Protein AF-A0A438D9M6-F1 (afdb_monomer_lite)

Secondary structure (DSSP, 8-state):
-PPP-----------SSPEEEEEETTEEEEEETTEEEEEE--SSSS---EEEE-SSHHHHHHHHHHHHHHHTT-TTS--HHHHHHHH--

Sequence (89 aa):
MWGTPTHSLPISIQHLTPTVNSYNKTEVRASGFGGWFLLRLSLHDPVLPLNIEAPSHDDAVKLGLAVLAVVKEFPALDSSALDKFVQSS

Structure (mmCIF, N/CA/C/O backbone):
data_AF-A0A438D9M6-F1
#
_entry.id   AF-A0A438D9M6-F1
#
loop_
_atom_site.group_PDB
_atom_site.id
_atom_site.type_symbol
_atom_site.label_atom_id
_atom_site.label_alt_id
_atom_site.label_comp_id
_atom_site.label_asym_id
_atom_site.label_entity_id
_atom_site.label_seq_id
_atom_site.pdbx_PDB_ins_code
_atom_site.Cartn_x
_atom_site.Cartn_y
_atom_site.Cartn_z
_atom_site.occupancy
_atom_site.B_iso_or_equiv
_atom_site.auth_seq_id
_atom_site.auth_comp_id
_atom_site.auth_asym_id
_atom_site.auth_atom_id
_atom_site.pdbx_PDB_model_num
ATOM 1 N N . MET A 1 1 ? -33.842 42.612 17.831 1.00 43.41 1 MET A N 1
ATOM 2 C CA . MET A 1 1 ? -33.957 41.321 17.124 1.00 43.41 1 MET A CA 1
ATOM 3 C C . MET A 1 1 ? -32.550 40.954 16.674 1.00 43.41 1 MET A C 1
ATOM 5 O O . MET A 1 1 ? -31.994 41.661 15.847 1.00 43.41 1 MET A O 1
ATOM 9 N N . TRP A 1 2 ? -31.915 39.996 17.351 1.00 39.84 2 TRP A N 1
ATOM 10 C CA . TRP A 1 2 ? -30.529 39.588 17.094 1.00 39.84 2 TRP A CA 1
ATOM 11 C C . TRP A 1 2 ? -30.492 38.700 15.845 1.00 39.84 2 TRP A C 1
ATOM 13 O O . TRP A 1 2 ? -31.168 37.677 15.813 1.00 39.84 2 TRP A O 1
ATOM 23 N N . GLY A 1 3 ? -29.743 39.099 14.818 1.00 45.88 3 GLY A N 1
ATOM 24 C CA . GLY A 1 3 ? -29.463 38.256 13.657 1.00 45.88 3 GLY A CA 1
ATOM 25 C C . GLY A 1 3 ? -28.176 37.476 13.898 1.00 45.88 3 GLY A C 1
ATOM 26 O O . GLY A 1 3 ? -27.128 38.076 14.118 1.00 45.88 3 GLY A O 1
ATOM 27 N N . THR A 1 4 ? -28.240 36.148 13.889 1.00 49.53 4 THR A N 1
ATOM 28 C CA . THR A 1 4 ? -27.039 35.306 13.903 1.00 49.53 4 THR A CA 1
ATOM 29 C C . THR A 1 4 ? -26.347 35.397 12.542 1.00 49.53 4 THR A C 1
ATOM 31 O O . THR A 1 4 ? -27.014 35.164 11.531 1.00 49.53 4 THR A O 1
ATOM 34 N N . PRO A 1 5 ? -25.038 35.684 12.459 1.00 49.72 5 PRO A N 1
ATOM 35 C CA . PRO A 1 5 ? -24.325 35.567 11.199 1.00 49.72 5 PRO A CA 1
ATOM 36 C C . PRO A 1 5 ? -24.092 34.084 10.899 1.00 49.72 5 PRO A C 1
ATOM 38 O O . PRO A 1 5 ? -23.213 33.446 11.480 1.00 49.72 5 PRO A O 1
ATOM 41 N N . THR A 1 6 ? -24.884 33.521 9.989 1.00 56.50 6 THR A N 1
ATOM 42 C CA . THR A 1 6 ? -24.633 32.200 9.412 1.00 56.50 6 THR A CA 1
ATOM 43 C C . THR A 1 6 ? -23.331 32.266 8.612 1.00 56.50 6 THR A C 1
ATOM 45 O O . THR A 1 6 ? -23.298 32.781 7.497 1.00 56.50 6 THR A O 1
ATOM 48 N N . HIS A 1 7 ? -22.236 31.765 9.183 1.00 46.72 7 HIS A N 1
ATOM 49 C CA . HIS A 1 7 ? -21.002 31.534 8.437 1.00 46.72 7 HIS A CA 1
ATOM 50 C C . HIS A 1 7 ? -21.161 30.242 7.637 1.00 46.72 7 HIS A C 1
ATOM 52 O O . HIS A 1 7 ? -20.976 29.146 8.159 1.00 46.72 7 HIS A O 1
ATOM 58 N N . SER A 1 8 ? -21.521 30.375 6.362 1.00 51.97 8 SER A N 1
ATOM 59 C CA . SER A 1 8 ? -21.376 29.278 5.407 1.00 51.97 8 SER A CA 1
ATOM 60 C C . SER A 1 8 ? -19.912 29.231 4.995 1.00 51.97 8 SER A C 1
ATOM 62 O O . SER A 1 8 ? -19.477 29.997 4.137 1.00 51.97 8 SER A O 1
ATOM 64 N N . LEU A 1 9 ? -19.130 28.374 5.650 1.00 47.88 9 LEU A N 1
ATOM 65 C CA . LEU A 1 9 ? -17.810 28.029 5.141 1.00 47.88 9 LEU A CA 1
ATOM 66 C C . LEU A 1 9 ? -18.024 27.308 3.804 1.00 47.88 9 LEU A C 1
ATOM 68 O O . LEU A 1 9 ? -18.790 26.340 3.774 1.00 47.88 9 LEU A O 1
ATOM 72 N N . PRO A 1 10 ? -17.393 27.738 2.698 1.00 47.28 10 PRO A N 1
ATOM 73 C CA . PRO A 1 10 ? -17.365 26.919 1.505 1.00 47.28 10 PRO A CA 1
ATOM 74 C C . PRO A 1 10 ? -16.569 25.665 1.864 1.00 47.28 10 PRO A C 1
ATOM 76 O O . PRO A 1 10 ? -15.339 25.687 1.901 1.00 47.28 10 PRO A O 1
ATOM 79 N N . ILE A 1 11 ? -17.269 24.569 2.166 1.00 46.16 11 ILE A N 1
ATOM 80 C CA . ILE A 1 11 ? -16.666 23.241 2.163 1.00 46.16 11 ILE A CA 1
ATOM 81 C C . ILE A 1 11 ? -16.343 22.976 0.697 1.00 46.16 11 ILE A C 1
ATOM 83 O O . ILE A 1 11 ? -17.153 22.466 -0.072 1.00 46.16 11 ILE A O 1
ATOM 87 N N . SER A 1 12 ? -15.172 23.442 0.276 1.00 48.06 12 SER A N 1
ATOM 88 C CA . SER A 1 12 ? -14.580 23.027 -0.977 1.00 48.06 12 SER A CA 1
ATOM 89 C C . SER A 1 12 ? -14.438 21.513 -0.867 1.00 48.06 12 SER A C 1
ATOM 91 O O . SER A 1 12 ? -13.821 21.029 0.084 1.00 48.06 12 SER A O 1
ATOM 93 N N . ILE A 1 13 ? -15.054 20.770 -1.789 1.00 50.12 13 ILE A N 1
ATOM 94 C CA . ILE A 1 13 ? -14.797 19.340 -1.982 1.00 50.12 13 ILE A CA 1
ATOM 95 C C . ILE A 1 13 ? -13.344 19.227 -2.458 1.00 50.12 13 ILE A C 1
ATOM 97 O O . ILE A 1 13 ? -13.053 19.060 -3.638 1.00 50.12 13 ILE A O 1
ATOM 101 N N . GLN A 1 14 ? -12.401 19.440 -1.548 1.00 42.00 14 GLN A N 1
ATOM 102 C CA . GLN A 1 14 ? -10.990 19.255 -1.805 1.00 42.00 14 GLN A CA 1
ATOM 103 C C . GLN A 1 14 ? -10.765 17.751 -1.717 1.00 42.00 14 GLN A C 1
ATOM 105 O O . GLN A 1 14 ? -10.649 17.186 -0.635 1.00 42.00 14 GLN A O 1
ATOM 110 N N . HIS A 1 15 ? -10.736 17.144 -2.904 1.00 52.41 15 HIS A N 1
ATOM 111 C CA . HIS A 1 15 ? -10.155 15.840 -3.201 1.00 52.41 15 HIS A CA 1
ATOM 112 C C . HIS A 1 15 ? -10.906 14.612 -2.648 1.00 52.41 15 HIS A C 1
ATOM 114 O O . HIS A 1 15 ? -10.623 14.087 -1.576 1.00 52.41 15 HIS A O 1
ATOM 120 N N . LEU A 1 16 ? -11.793 14.056 -3.484 1.00 56.38 16 LEU A N 1
ATOM 121 C CA . LEU A 1 16 ? -12.251 12.656 -3.394 1.00 56.38 16 LEU A CA 1
ATOM 122 C C . LEU A 1 16 ? -11.162 11.653 -3.832 1.00 56.38 16 LEU A C 1
ATOM 124 O O . LEU A 1 16 ? -11.444 10.482 -4.063 1.00 56.38 16 LEU A O 1
ATOM 128 N N . THR A 1 17 ? -9.926 12.116 -3.990 1.00 64.19 17 THR A N 1
ATOM 129 C CA . THR A 1 17 ? -8.766 11.351 -4.441 1.00 64.19 17 THR A CA 1
ATOM 130 C C . THR A 1 17 ? -7.581 11.665 -3.528 1.00 64.19 17 THR A C 1
ATOM 132 O O . THR A 1 17 ? -7.534 12.746 -2.949 1.00 64.19 17 THR A O 1
ATOM 135 N N . PRO A 1 18 ? -6.616 10.758 -3.340 1.00 80.75 18 PRO A N 1
ATOM 136 C CA . PRO A 1 18 ? -5.392 11.090 -2.618 1.00 80.75 18 PRO A CA 1
ATOM 137 C C . PRO A 1 18 ? -4.562 12.135 -3.377 1.00 80.75 18 PRO A C 1
ATOM 139 O O . PRO A 1 18 ? -4.459 12.082 -4.601 1.00 80.75 18 PRO A O 1
ATOM 142 N N . THR A 1 19 ? -3.927 13.045 -2.646 1.00 86.25 19 THR A N 1
ATOM 143 C CA . THR A 1 19 ? -2.992 14.052 -3.162 1.00 86.25 19 THR A CA 1
ATOM 144 C C . THR A 1 19 ? -1.561 13.615 -2.882 1.00 86.25 19 THR A C 1
ATOM 146 O O . THR A 1 19 ? -1.222 13.312 -1.737 1.00 86.25 19 THR A O 1
ATOM 149 N N . VAL A 1 20 ? -0.700 13.596 -3.903 1.00 82.62 20 VAL A N 1
ATOM 150 C CA . VAL A 1 20 ? 0.731 13.296 -3.730 1.00 82.62 20 VAL A CA 1
ATOM 151 C C . VAL A 1 20 ? 1.391 14.415 -2.927 1.00 82.62 20 VAL A C 1
ATOM 153 O O . VAL A 1 20 ? 1.389 15.569 -3.347 1.00 82.62 20 VAL A O 1
ATOM 156 N N . ASN A 1 21 ? 1.975 14.065 -1.782 1.00 80.94 21 ASN A N 1
ATOM 157 C CA . ASN A 1 21 ? 2.669 15.017 -0.912 1.00 80.94 21 ASN A CA 1
ATOM 158 C C . ASN A 1 21 ? 4.168 15.065 -1.208 1.00 80.94 21 ASN A C 1
ATOM 160 O O . ASN A 1 21 ? 4.797 16.112 -1.080 1.00 80.94 21 ASN A O 1
ATOM 164 N N . SER A 1 22 ? 4.754 13.920 -1.564 1.00 80.94 22 SER A N 1
ATOM 165 C CA . SER A 1 22 ? 6.176 13.811 -1.873 1.00 80.94 22 SER A CA 1
ATOM 166 C C . SER A 1 22 ? 6.447 12.691 -2.870 1.00 80.94 22 SER A C 1
ATOM 168 O O . SER A 1 22 ? 5.858 11.610 -2.809 1.00 80.94 22 SER A O 1
ATOM 170 N N . TYR A 1 23 ? 7.387 12.970 -3.768 1.00 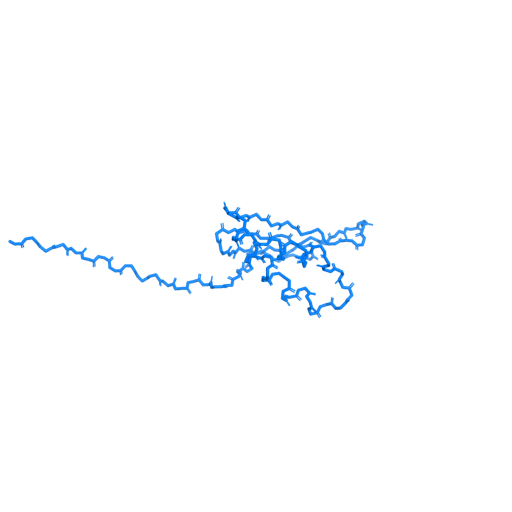75.25 23 TYR A N 1
ATOM 171 C CA . TYR A 1 23 ? 7.927 12.034 -4.742 1.00 75.25 23 TYR A CA 1
ATOM 172 C C . TYR A 1 23 ? 9.449 12.114 -4.682 1.00 75.25 23 TYR A C 1
ATOM 174 O O . TYR A 1 23 ? 10.032 13.186 -4.855 1.00 75.25 23 TYR A O 1
ATOM 182 N N . ASN A 1 24 ? 10.096 10.982 -4.436 1.00 77.38 24 ASN A N 1
ATOM 183 C CA . ASN A 1 24 ? 11.525 10.826 -4.650 1.00 77.38 24 ASN A CA 1
ATOM 184 C C . ASN A 1 24 ? 11.778 9.532 -5.441 1.00 77.38 24 ASN A C 1
ATOM 186 O O . ASN A 1 24 ? 10.864 8.752 -5.695 1.00 77.38 24 ASN A O 1
ATOM 190 N N . LYS A 1 25 ? 13.027 9.293 -5.849 1.00 74.75 25 LYS A N 1
ATOM 191 C CA . LYS A 1 25 ? 13.384 8.139 -6.694 1.00 74.75 25 LYS A CA 1
ATOM 192 C C . LYS A 1 25 ? 13.042 6.774 -6.065 1.00 74.75 25 LYS A C 1
ATOM 194 O O . LYS A 1 25 ? 12.971 5.782 -6.782 1.00 74.75 25 LYS A O 1
ATOM 199 N N . THR A 1 26 ? 12.864 6.714 -4.751 1.00 81.75 26 THR A N 1
ATOM 200 C CA . THR A 1 26 ? 12.685 5.483 -3.974 1.00 81.75 26 THR A CA 1
ATOM 201 C C . THR A 1 26 ? 11.361 5.421 -3.215 1.00 81.75 26 THR A C 1
ATOM 203 O O . THR A 1 26 ? 11.069 4.396 -2.612 1.00 81.75 26 THR A O 1
ATOM 206 N N . GLU A 1 27 ? 10.569 6.490 -3.190 1.00 89.00 27 GLU A N 1
ATOM 207 C CA . GLU A 1 27 ? 9.384 6.590 -2.344 1.00 89.00 27 GLU A CA 1
ATOM 208 C C . GLU A 1 27 ? 8.330 7.529 -2.935 1.00 89.00 27 GLU A C 1
ATOM 210 O O . GLU A 1 27 ? 8.633 8.630 -3.409 1.00 89.00 27 GLU A O 1
ATOM 215 N N . VAL A 1 28 ? 7.073 7.100 -2.830 1.00 91.94 28 VAL A N 1
ATOM 216 C CA . VAL A 1 28 ? 5.889 7.896 -3.155 1.00 91.94 28 VAL A CA 1
ATOM 217 C C . VAL A 1 28 ? 4.978 7.956 -1.936 1.00 91.94 28 VAL A C 1
ATOM 219 O O . VAL A 1 28 ? 4.589 6.916 -1.400 1.00 91.94 28 VAL A O 1
ATOM 222 N N . ARG A 1 29 ? 4.607 9.172 -1.520 1.00 93.75 29 ARG A N 1
ATOM 223 C CA . ARG A 1 29 ? 3.654 9.416 -0.429 1.00 93.75 29 ARG A CA 1
ATOM 224 C C . ARG A 1 29 ? 2.488 10.258 -0.916 1.00 93.75 29 ARG A C 1
ATOM 226 O O . ARG A 1 29 ? 2.694 11.309 -1.525 1.00 93.75 29 ARG A O 1
ATOM 233 N N . ALA A 1 30 ? 1.279 9.866 -0.544 1.00 92.75 30 ALA A N 1
ATOM 234 C CA . ALA A 1 30 ? 0.085 10.673 -0.758 1.00 92.75 30 ALA A CA 1
ATOM 235 C C . ALA A 1 30 ? -0.830 10.659 0.471 1.00 92.75 30 ALA A C 1
ATOM 237 O O . ALA A 1 30 ? -0.803 9.717 1.265 1.00 92.75 30 ALA A O 1
ATOM 238 N N . SER A 1 31 ? -1.635 11.709 0.615 1.00 93.62 31 SER A N 1
ATOM 239 C CA . SER A 1 31 ? -2.623 11.871 1.684 1.00 93.62 31 SER A CA 1
ATOM 240 C C . SER A 1 31 ? -4.011 12.079 1.106 1.00 93.62 31 SER A C 1
ATOM 242 O O . SER A 1 31 ? -4.180 12.770 0.109 1.00 93.62 31 SER A O 1
ATOM 244 N N . GLY A 1 32 ? -5.013 11.495 1.746 1.00 92.25 32 GLY A N 1
ATOM 245 C CA . GLY A 1 32 ? -6.407 11.561 1.320 1.00 92.25 32 GLY A CA 1
ATOM 246 C C . GLY A 1 32 ? -7.292 10.817 2.308 1.00 92.25 32 GLY A C 1
ATOM 247 O O . GLY A 1 32 ? -6.791 10.029 3.105 1.00 92.25 32 GLY A O 1
ATOM 248 N N . PHE A 1 33 ? -8.598 11.083 2.289 1.00 91.50 33 PHE A N 1
ATOM 249 C CA . PHE A 1 33 ? -9.570 10.408 3.166 1.00 91.50 33 PHE A CA 1
ATOM 250 C C . PHE A 1 33 ? -9.203 10.441 4.667 1.00 91.50 33 PHE A C 1
ATOM 252 O O . PHE A 1 33 ? -9.512 9.519 5.410 1.00 91.50 33 PHE A O 1
ATOM 259 N N . GLY A 1 34 ? -8.499 11.485 5.121 1.00 88.19 34 GLY A N 1
ATOM 260 C CA . GLY A 1 34 ? -8.037 11.606 6.511 1.00 88.19 34 GLY A CA 1
ATOM 261 C C . GLY A 1 34 ? -6.824 10.740 6.881 1.00 88.19 34 GLY A C 1
ATOM 262 O O . GLY A 1 34 ? -6.400 10.778 8.032 1.00 88.19 34 GLY A O 1
ATOM 263 N N . GLY A 1 35 ? -6.248 9.998 5.931 1.00 94.44 35 GLY A N 1
ATOM 264 C CA . GLY A 1 35 ? -5.072 9.152 6.122 1.00 94.44 35 GLY A CA 1
ATOM 265 C C . GLY A 1 35 ? -3.966 9.400 5.093 1.00 94.44 35 GLY A C 1
ATOM 266 O O . GLY A 1 35 ? -3.924 10.422 4.397 1.00 94.44 35 GLY A O 1
ATOM 267 N N . TRP A 1 36 ? -3.037 8.453 5.006 1.00 96.06 36 TRP A N 1
ATOM 268 C CA . TRP A 1 36 ? -1.918 8.486 4.072 1.00 96.06 36 TRP A CA 1
ATOM 269 C C . TRP A 1 36 ? -1.499 7.083 3.632 1.00 96.06 36 TRP A C 1
ATOM 271 O O . TRP A 1 36 ? -1.734 6.094 4.327 1.00 96.06 36 TRP A O 1
ATOM 281 N N . PHE A 1 37 ? -0.831 7.010 2.480 1.00 95.50 37 PHE A N 1
ATOM 282 C CA . PHE A 1 37 ? -0.087 5.821 2.078 1.00 95.50 37 PHE A CA 1
ATOM 283 C C . PHE A 1 37 ? 1.358 6.157 1.713 1.00 95.50 37 PHE A C 1
ATOM 285 O O . PHE A 1 37 ? 1.685 7.297 1.368 1.00 95.50 37 PHE A O 1
ATOM 292 N N . LEU A 1 38 ? 2.212 5.139 1.787 1.00 95.38 38 LEU A N 1
ATOM 293 C CA . LEU A 1 38 ? 3.623 5.193 1.433 1.00 95.38 38 LEU A CA 1
ATOM 294 C C . LEU A 1 38 ? 4.009 3.944 0.644 1.00 95.38 38 LEU A C 1
ATOM 296 O O . LEU A 1 38 ? 3.939 2.842 1.187 1.00 95.38 38 LEU A O 1
ATOM 300 N N . LEU A 1 39 ? 4.434 4.118 -0.606 1.00 92.94 39 LEU A N 1
ATOM 301 C CA . LEU A 1 39 ? 4.990 3.045 -1.429 1.00 92.94 39 LEU A CA 1
ATOM 302 C C . LEU A 1 39 ? 6.502 3.225 -1.533 1.00 92.94 39 LEU A C 1
ATOM 304 O O . LEU A 1 39 ? 6.971 4.294 -1.928 1.00 92.94 39 LEU A O 1
ATOM 308 N N . ARG A 1 40 ? 7.256 2.184 -1.178 1.00 92.75 40 ARG A N 1
ATOM 309 C CA . ARG A 1 40 ? 8.722 2.220 -1.126 1.00 92.75 40 ARG A CA 1
ATOM 310 C C . ARG A 1 40 ? 9.334 1.259 -2.133 1.00 92.75 40 ARG A C 1
ATOM 312 O O . ARG A 1 40 ? 8.899 0.118 -2.257 1.00 92.75 40 ARG A O 1
ATOM 319 N N . LEU A 1 41 ? 10.384 1.709 -2.807 1.00 85.50 41 LEU A N 1
ATOM 320 C CA . LEU A 1 41 ? 11.288 0.852 -3.556 1.00 85.50 41 LEU A CA 1
ATOM 321 C C . LEU A 1 41 ? 12.161 0.093 -2.552 1.00 85.50 41 LEU A C 1
ATOM 323 O O . LEU A 1 41 ? 12.937 0.710 -1.820 1.00 85.50 41 LEU A O 1
ATOM 327 N N . SER A 1 42 ? 12.041 -1.232 -2.500 1.00 78.44 42 SER A N 1
ATOM 328 C CA . SER A 1 42 ? 13.020 -2.039 -1.772 1.00 78.44 42 SER A CA 1
ATOM 329 C C . SER A 1 42 ? 14.303 -2.153 -2.597 1.00 78.44 42 SER A C 1
ATOM 331 O O . SER A 1 42 ? 14.263 -2.311 -3.816 1.00 78.44 42 SER A O 1
ATOM 333 N N . LEU A 1 43 ? 15.452 -2.036 -1.930 1.00 77.31 43 LEU A N 1
ATOM 334 C CA . LEU A 1 43 ? 16.770 -2.142 -2.563 1.00 77.31 43 LEU A CA 1
ATOM 335 C C . LEU A 1 43 ? 17.267 -3.594 -2.640 1.00 77.31 43 LEU A C 1
ATOM 337 O O . LEU A 1 43 ? 18.067 -3.924 -3.511 1.00 77.31 43 LEU A O 1
ATOM 341 N N . HIS A 1 44 ? 16.824 -4.440 -1.709 1.00 81.12 44 HIS A N 1
ATOM 342 C CA . HIS A 1 44 ? 17.371 -5.783 -1.503 1.00 81.12 44 HIS A CA 1
ATOM 343 C C . HIS A 1 44 ? 16.407 -6.887 -1.925 1.00 81.12 44 HIS A C 1
ATOM 345 O O . HIS A 1 44 ? 16.838 -7.896 -2.476 1.00 81.12 44 HIS A O 1
ATOM 351 N N . ASP A 1 45 ? 15.112 -6.667 -1.716 1.00 81.44 45 ASP A N 1
ATOM 352 C CA . ASP A 1 45 ? 14.070 -7.643 -2.008 1.00 81.44 45 ASP A CA 1
ATOM 353 C C . ASP A 1 45 ? 13.226 -7.158 -3.192 1.00 81.44 45 ASP A C 1
ATOM 355 O O . ASP A 1 45 ? 12.938 -5.965 -3.274 1.00 81.44 45 ASP A O 1
ATOM 359 N N . PRO A 1 46 ? 12.763 -8.040 -4.093 1.00 83.69 46 PRO A N 1
ATOM 360 C CA . PRO A 1 46 ? 11.919 -7.672 -5.232 1.00 83.69 46 PRO A CA 1
ATOM 361 C C . PRO A 1 46 ? 10.461 -7.400 -4.810 1.00 83.69 46 PRO A C 1
ATOM 363 O O . PRO A 1 46 ? 9.517 -7.834 -5.464 1.00 83.69 46 PRO A O 1
ATOM 366 N N . VAL A 1 47 ? 10.266 -6.707 -3.688 1.00 87.81 47 VAL A N 1
ATOM 367 C CA . VAL A 1 47 ? 8.965 -6.339 -3.124 1.00 87.81 47 VAL A CA 1
ATOM 368 C C . VAL A 1 47 ? 8.884 -4.824 -2.981 1.00 87.81 47 VAL A C 1
ATOM 370 O O . VAL A 1 47 ? 9.881 -4.165 -2.694 1.00 87.81 47 VAL A O 1
ATOM 373 N N . LEU A 1 48 ? 7.690 -4.260 -3.153 1.00 91.25 48 LEU A N 1
ATOM 374 C CA . LEU A 1 48 ? 7.427 -2.847 -2.892 1.00 91.25 48 LEU A CA 1
ATOM 375 C C . LEU A 1 48 ? 6.554 -2.724 -1.639 1.00 91.25 48 LEU A C 1
ATOM 377 O O . LEU A 1 48 ? 5.345 -2.952 -1.721 1.00 91.25 48 LEU A O 1
ATOM 381 N N . PRO A 1 49 ? 7.126 -2.401 -0.464 1.00 93.19 49 PRO A N 1
ATOM 382 C CA . PRO A 1 49 ? 6.339 -2.230 0.746 1.00 93.19 49 PRO A CA 1
ATOM 383 C C . PRO A 1 49 ? 5.347 -1.077 0.595 1.00 93.19 49 PRO A C 1
ATOM 385 O O . PRO A 1 49 ? 5.743 0.060 0.321 1.00 93.19 49 PRO A O 1
ATOM 388 N N . LEU A 1 50 ? 4.072 -1.380 0.829 1.00 95.38 50 LEU A N 1
ATOM 389 C CA . LEU A 1 50 ? 2.988 -0.412 0.910 1.00 95.38 50 LEU A CA 1
ATOM 390 C C . LEU A 1 50 ? 2.524 -0.302 2.364 1.00 95.38 50 LEU A C 1
ATOM 392 O O . LEU A 1 50 ? 2.064 -1.277 2.956 1.00 95.38 50 LEU A O 1
ATOM 396 N N . ASN A 1 51 ? 2.633 0.893 2.932 1.00 96.56 51 ASN A N 1
ATOM 397 C CA . ASN A 1 51 ? 2.067 1.228 4.234 1.00 96.56 51 ASN A CA 1
ATOM 398 C C . ASN A 1 51 ? 0.833 2.110 4.022 1.00 96.56 51 ASN A C 1
ATOM 400 O O . ASN A 1 51 ? 0.912 3.072 3.262 1.00 96.56 51 ASN A O 1
ATOM 404 N N . ILE A 1 52 ? -0.277 1.799 4.695 1.00 96.25 52 ILE 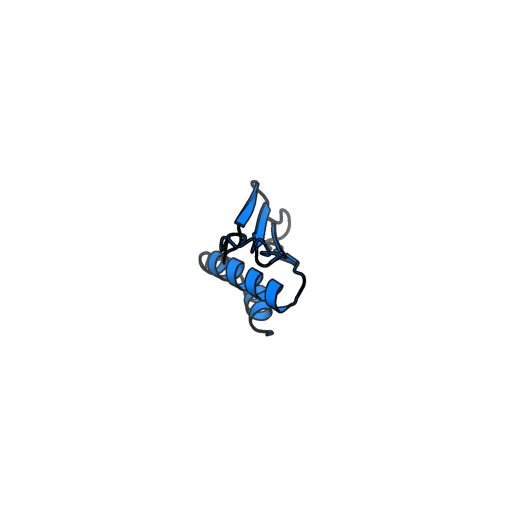A N 1
ATOM 405 C CA . ILE A 1 52 ? -1.505 2.605 4.709 1.00 96.25 52 ILE A CA 1
ATOM 406 C C . ILE A 1 52 ? -1.864 2.868 6.168 1.00 96.25 52 ILE A C 1
ATOM 408 O O . ILE A 1 52 ? -1.888 1.938 6.973 1.00 96.25 52 ILE A O 1
ATOM 412 N N . GLU A 1 53 ? -2.152 4.120 6.500 1.00 96.44 53 GLU A N 1
ATOM 413 C CA . GLU A 1 53 ? -2.593 4.524 7.831 1.00 96.44 53 GLU A CA 1
ATOM 414 C C . GLU A 1 53 ? -3.766 5.490 7.698 1.00 96.44 53 GLU A C 1
ATOM 416 O O . GLU A 1 53 ? -3.698 6.472 6.955 1.00 96.44 53 GLU A O 1
ATOM 421 N N . ALA A 1 54 ? -4.856 5.202 8.404 1.00 96.00 54 ALA A N 1
ATOM 422 C CA . ALA A 1 54 ? -6.053 6.027 8.407 1.00 96.00 54 ALA A CA 1
ATOM 423 C C . ALA A 1 54 ? -6.795 5.907 9.750 1.00 96.00 54 ALA A C 1
ATOM 425 O O . ALA A 1 54 ? -6.567 4.942 10.485 1.00 96.00 54 ALA A O 1
ATOM 426 N N . PRO A 1 55 ? -7.703 6.850 10.071 1.00 95.25 55 PRO A N 1
ATOM 427 C CA . PRO A 1 55 ? -8.456 6.839 11.327 1.00 95.25 55 PRO A CA 1
ATOM 428 C C . PRO A 1 55 ? -9.417 5.652 11.475 1.00 95.25 55 PRO A C 1
ATOM 430 O O . PRO A 1 55 ? -9.764 5.282 12.595 1.00 95.25 55 PRO A O 1
ATOM 433 N N . SER A 1 56 ? -9.867 5.071 10.360 1.00 95.31 56 SER A N 1
ATOM 434 C CA . SER A 1 56 ? -10.791 3.937 10.323 1.00 95.31 56 SER A CA 1
ATOM 435 C C . SER A 1 56 ? -10.371 2.907 9.270 1.00 95.31 56 SER A C 1
ATOM 437 O O . SER A 1 56 ? -9.615 3.222 8.346 1.00 95.31 56 SER A O 1
ATOM 439 N N . HIS A 1 57 ? -10.874 1.673 9.396 1.00 94.75 57 HIS A N 1
ATOM 440 C CA . HIS A 1 57 ? -10.651 0.633 8.389 1.00 94.75 57 HIS A CA 1
ATOM 441 C C . HIS A 1 57 ? -11.218 1.047 7.023 1.00 94.75 57 HIS A C 1
ATOM 443 O O . HIS A 1 57 ? -10.507 0.964 6.027 1.00 94.75 57 HIS A O 1
ATOM 449 N N . ASP A 1 58 ? -12.437 1.589 6.986 1.00 94.56 58 ASP A N 1
ATOM 450 C CA . ASP A 1 58 ? -13.084 2.054 5.754 1.00 94.56 58 ASP A CA 1
ATOM 451 C C . ASP A 1 58 ? -12.266 3.138 5.039 1.00 94.56 58 ASP A C 1
ATOM 453 O O . ASP A 1 58 ? -12.141 3.128 3.814 1.00 94.56 58 ASP A O 1
ATOM 457 N N . ASP A 1 59 ? -11.674 4.074 5.784 1.00 94.19 59 ASP A N 1
ATOM 458 C CA . ASP A 1 59 ? -10.827 5.117 5.197 1.00 94.19 59 ASP A CA 1
ATOM 459 C C . ASP A 1 59 ? -9.495 4.552 4.683 1.00 94.19 59 ASP A C 1
ATOM 461 O O . ASP A 1 59 ? -9.005 4.973 3.631 1.00 94.19 59 ASP A O 1
ATOM 465 N N . ALA A 1 60 ? -8.946 3.537 5.359 1.00 95.56 60 ALA A N 1
ATOM 466 C CA . ALA A 1 60 ? -7.790 2.795 4.867 1.00 95.56 60 ALA A CA 1
ATOM 467 C C . ALA A 1 60 ? -8.129 2.003 3.589 1.00 95.56 60 ALA A C 1
ATOM 469 O O . ALA A 1 60 ? -7.324 1.984 2.657 1.00 95.56 60 ALA A O 1
ATOM 470 N N . VAL A 1 61 ? -9.326 1.414 3.490 1.00 96.06 61 VAL A N 1
ATOM 471 C CA . VAL A 1 61 ? -9.807 0.730 2.278 1.00 96.06 61 VAL A CA 1
ATOM 472 C C . VAL A 1 61 ? -9.979 1.717 1.122 1.00 96.06 61 VAL A C 1
ATOM 474 O O . VAL A 1 61 ? -9.529 1.421 0.017 1.00 96.06 61 VAL A O 1
ATOM 477 N N . LYS A 1 62 ? -10.528 2.920 1.348 1.00 95.19 62 LYS A N 1
ATOM 478 C CA . LYS A 1 62 ? -10.611 3.972 0.308 1.00 95.19 62 LYS A CA 1
ATOM 479 C C . LYS A 1 62 ? -9.232 4.362 -0.229 1.00 95.19 62 LYS A C 1
ATOM 481 O O . LYS A 1 62 ? -9.059 4.491 -1.442 1.00 95.19 62 LYS A O 1
ATOM 486 N N . LEU A 1 63 ? -8.238 4.507 0.653 1.00 95.69 63 LEU A N 1
ATOM 487 C CA . LEU A 1 63 ? -6.843 4.717 0.249 1.00 95.69 63 LEU A CA 1
ATOM 488 C C . LEU A 1 63 ? -6.302 3.518 -0.538 1.00 95.69 63 LEU A C 1
ATOM 490 O O . LEU A 1 63 ? -5.692 3.704 -1.590 1.00 95.69 63 LEU A O 1
ATOM 494 N N . GLY A 1 64 ? -6.567 2.298 -0.069 1.00 96.00 64 GLY A N 1
ATOM 495 C CA . GLY A 1 64 ? -6.173 1.062 -0.738 1.00 96.00 64 GLY A CA 1
ATOM 496 C C . GLY A 1 64 ? -6.740 0.945 -2.152 1.00 96.00 64 GLY A C 1
ATOM 497 O O . GLY A 1 64 ? -5.999 0.613 -3.071 1.00 96.00 64 GLY A O 1
ATOM 498 N N . LEU A 1 65 ? -8.013 1.293 -2.354 1.00 96.25 65 LEU A N 1
ATOM 499 C CA . LEU A 1 65 ? -8.663 1.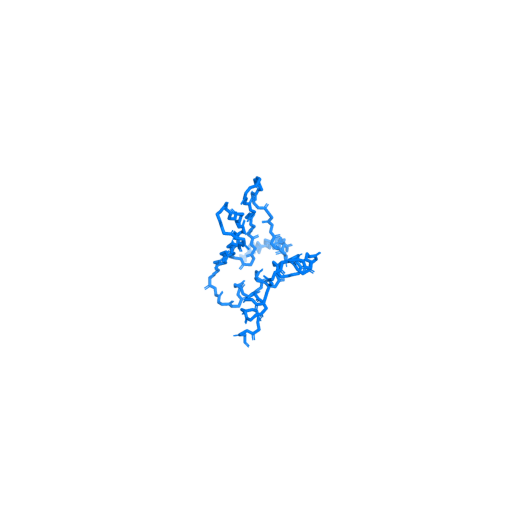305 -3.668 1.00 96.25 65 L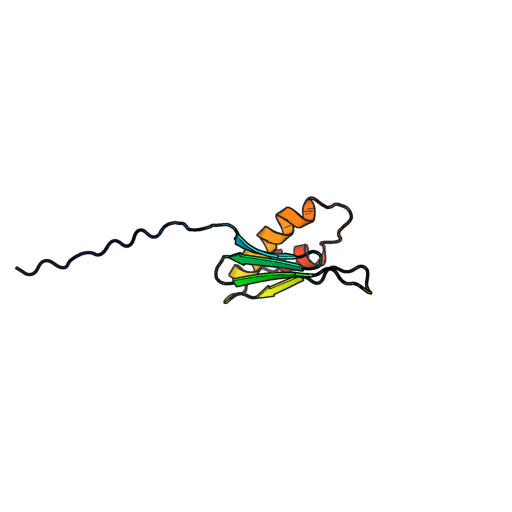EU A CA 1
ATOM 500 C C . LEU A 1 65 ? -8.010 2.311 -4.621 1.00 96.25 65 LEU A C 1
ATOM 502 O O . LEU A 1 65 ? -7.794 1.995 -5.791 1.00 96.25 65 LEU A O 1
ATOM 506 N N . ALA A 1 66 ? -7.648 3.496 -4.125 1.00 94.50 66 ALA A N 1
ATOM 507 C CA . ALA A 1 66 ? -6.960 4.499 -4.930 1.00 94.50 66 ALA A CA 1
ATOM 508 C C . ALA A 1 66 ? -5.553 4.041 -5.355 1.00 94.50 66 ALA A C 1
ATOM 510 O O . ALA A 1 66 ? -5.169 4.228 -6.508 1.00 94.50 66 ALA A O 1
ATOM 511 N N . VAL A 1 67 ? -4.800 3.398 -4.456 1.00 94.56 67 VAL A N 1
ATOM 512 C CA . VAL A 1 67 ? -3.486 2.818 -4.788 1.00 94.56 67 VAL A CA 1
ATOM 513 C C . VAL A 1 67 ? -3.637 1.653 -5.766 1.00 94.56 67 VAL A C 1
ATOM 515 O O . VAL A 1 67 ? -2.890 1.568 -6.739 1.00 94.56 67 VAL A O 1
ATOM 518 N N . LEU A 1 68 ? -4.616 0.775 -5.537 1.00 95.50 68 LEU A N 1
ATOM 519 C CA . LEU A 1 68 ? -4.865 -0.404 -6.363 1.00 95.50 68 LEU A CA 1
ATOM 520 C C . LEU A 1 68 ? -5.195 -0.027 -7.809 1.00 95.50 68 LEU A C 1
ATOM 522 O O . LEU A 1 68 ? -4.704 -0.684 -8.723 1.00 95.50 68 LEU A O 1
ATOM 526 N N . ALA A 1 69 ? -5.983 1.033 -8.015 1.00 94.38 69 ALA A N 1
ATOM 527 C CA . ALA A 1 69 ? -6.319 1.527 -9.348 1.00 94.38 69 ALA A CA 1
ATOM 528 C C . ALA A 1 69 ? -5.064 1.856 -10.173 1.00 94.38 69 ALA A C 1
ATOM 530 O O . ALA A 1 69 ? -4.987 1.467 -11.332 1.00 94.38 69 ALA A O 1
ATOM 531 N N . VAL A 1 70 ? -4.061 2.487 -9.553 1.00 91.12 70 VAL A N 1
ATOM 532 C CA . VAL A 1 70 ? -2.789 2.830 -10.209 1.00 91.12 70 VAL A CA 1
ATOM 533 C C . VAL A 1 70 ? -1.900 1.601 -10.369 1.00 91.12 70 VAL A C 1
ATOM 535 O O . VAL A 1 70 ? -1.357 1.352 -11.438 1.00 91.12 70 VAL A O 1
ATOM 538 N N . VAL A 1 71 ? -1.746 0.802 -9.311 1.00 92.12 71 VAL A N 1
ATOM 539 C CA . VAL A 1 71 ? -0.870 -0.378 -9.319 1.00 92.12 71 VAL A CA 1
ATOM 540 C C . VAL A 1 71 ? -1.312 -1.411 -10.364 1.00 92.12 71 VAL A C 1
ATOM 542 O O . VAL A 1 71 ? -0.458 -2.047 -10.979 1.00 92.12 71 VAL A O 1
ATOM 545 N N . LYS A 1 72 ? -2.619 -1.540 -10.634 1.00 93.38 72 LYS A N 1
ATOM 546 C CA . LYS A 1 72 ? -3.141 -2.433 -11.683 1.00 93.38 72 LYS A CA 1
ATOM 547 C C . LYS A 1 72 ? -2.753 -2.032 -13.105 1.00 93.38 72 LYS A C 1
ATOM 549 O O . LYS A 1 72 ? -2.819 -2.878 -13.994 1.00 93.38 72 LYS A O 1
ATOM 554 N N . GLU A 1 73 ? -2.298 -0.802 -13.332 1.00 94.19 73 GLU A N 1
ATOM 555 C CA . GLU A 1 73 ? -1.738 -0.388 -14.625 1.00 94.19 73 GLU A CA 1
ATOM 556 C C . GLU A 1 73 ? -0.343 -0.990 -14.886 1.00 94.19 73 GLU A C 1
ATOM 558 O O . GLU A 1 73 ? 0.179 -0.874 -15.995 1.00 94.19 73 GLU A O 1
ATOM 563 N N . PHE A 1 74 ? 0.252 -1.676 -13.899 1.00 92.12 74 PHE A N 1
ATOM 564 C CA . PHE A 1 74 ? 1.568 -2.310 -13.981 1.00 92.12 74 PHE A CA 1
ATOM 565 C C . PHE A 1 74 ? 1.447 -3.843 -13.872 1.00 92.12 74 PHE A C 1
ATOM 567 O O . PHE A 1 74 ? 1.549 -4.391 -12.775 1.00 92.12 74 PHE A O 1
ATOM 574 N N . PRO A 1 75 ? 1.307 -4.583 -14.992 1.00 89.94 75 PRO A N 1
ATOM 575 C CA . PRO A 1 75 ? 1.040 -6.028 -14.977 1.00 89.94 75 PRO A CA 1
ATOM 576 C C . PRO A 1 75 ? 2.121 -6.890 -14.310 1.00 89.94 75 PRO A C 1
ATOM 578 O O . PRO A 1 75 ? 1.859 -8.031 -13.943 1.00 89.94 75 PRO A O 1
ATOM 581 N N . ALA A 1 76 ? 3.345 -6.371 -14.189 1.00 90.62 76 ALA A N 1
ATOM 582 C CA . ALA A 1 76 ? 4.462 -7.067 -13.555 1.00 90.62 76 ALA A CA 1
ATOM 583 C C . ALA A 1 76 ? 4.445 -6.982 -12.016 1.00 90.62 76 ALA A C 1
ATOM 585 O O . ALA A 1 76 ? 5.236 -7.663 -11.366 1.00 90.62 76 ALA A O 1
ATOM 586 N N . LEU A 1 77 ? 3.589 -6.136 -11.434 1.00 91.12 77 LEU A N 1
ATOM 587 C CA . LEU A 1 77 ? 3.494 -5.944 -9.994 1.00 91.12 77 LEU A CA 1
ATOM 588 C C . LEU A 1 77 ? 2.393 -6.841 -9.417 1.00 91.12 77 LEU A C 1
ATOM 590 O O . LEU A 1 77 ? 1.213 -6.679 -9.730 1.00 91.12 77 LEU A O 1
ATOM 594 N N . ASP A 1 78 ? 2.774 -7.775 -8.545 1.00 93.38 78 ASP A N 1
ATOM 595 C CA . ASP A 1 78 ? 1.799 -8.556 -7.783 1.00 93.38 78 ASP A CA 1
ATOM 596 C C . ASP A 1 78 ? 1.094 -7.655 -6.760 1.00 93.38 78 ASP A C 1
ATOM 598 O O . ASP A 1 78 ? 1.712 -7.112 -5.843 1.00 93.38 78 ASP A O 1
ATOM 602 N N . SER A 1 79 ? -0.218 -7.499 -6.930 1.00 94.62 79 SER A N 1
ATOM 603 C CA . SER A 1 79 ? -1.089 -6.702 -6.062 1.00 94.62 79 SER A CA 1
ATOM 604 C C . SER A 1 79 ? -2.088 -7.549 -5.274 1.00 94.62 79 SER A C 1
ATOM 606 O O . SER A 1 79 ? -2.958 -6.999 -4.601 1.00 94.62 79 SER A O 1
ATOM 608 N N . SER A 1 80 ? -1.926 -8.877 -5.263 1.00 95.38 80 SER A N 1
ATOM 609 C CA . SER A 1 80 ? -2.856 -9.810 -4.617 1.00 95.38 80 SER A CA 1
ATOM 610 C C . SER A 1 80 ? -3.074 -9.533 -3.123 1.00 95.38 80 SER A C 1
ATOM 612 O O . SER A 1 80 ? -4.179 -9.708 -2.606 1.00 95.38 80 SER A O 1
ATOM 614 N N . ALA A 1 81 ? -2.042 -9.071 -2.410 1.00 94.62 81 ALA A N 1
ATOM 615 C CA . ALA A 1 81 ? -2.159 -8.664 -1.010 1.00 94.62 81 ALA A CA 1
ATOM 616 C C . ALA A 1 81 ? -3.040 -7.415 -0.838 1.00 94.62 81 ALA A C 1
ATOM 618 O O . ALA A 1 81 ? -3.843 -7.350 0.094 1.00 94.62 81 ALA A O 1
ATOM 619 N N . LEU A 1 82 ? -2.925 -6.451 -1.756 1.00 95.75 82 LEU A N 1
ATOM 620 C CA . LEU A 1 82 ? -3.740 -5.240 -1.754 1.00 95.75 82 LEU A CA 1
ATOM 621 C C . LEU A 1 82 ? -5.186 -5.540 -2.176 1.00 95.75 82 LEU A C 1
ATOM 623 O O . LEU A 1 82 ? -6.104 -5.026 -1.546 1.00 95.75 82 LEU A O 1
ATOM 627 N N . ASP A 1 83 ? -5.399 -6.423 -3.161 1.00 95.88 83 ASP A N 1
ATOM 628 C CA . ASP A 1 83 ? -6.733 -6.916 -3.539 1.00 95.88 83 ASP A CA 1
ATOM 629 C C . ASP A 1 83 ? -7.454 -7.548 -2.336 1.00 95.88 83 ASP A C 1
ATOM 631 O O . ASP A 1 83 ? -8.609 -7.226 -2.064 1.00 95.88 83 ASP A O 1
ATOM 635 N N . LYS A 1 84 ? -6.768 -8.410 -1.571 1.00 95.94 84 LYS A N 1
ATOM 636 C CA . LYS A 1 84 ? -7.331 -9.021 -0.352 1.00 95.94 84 LYS A CA 1
ATOM 637 C C . LYS A 1 84 ? -7.678 -7.977 0.704 1.00 95.94 84 LYS A C 1
ATOM 639 O O . LYS A 1 84 ? -8.734 -8.068 1.327 1.00 95.94 84 LYS A O 1
ATOM 644 N N . PHE A 1 85 ? -6.801 -6.994 0.899 1.00 95.19 85 PHE A N 1
ATOM 645 C CA . PHE A 1 85 ? -7.021 -5.921 1.862 1.00 95.19 85 PHE A CA 1
ATOM 646 C C . PHE A 1 85 ? -8.293 -5.125 1.543 1.00 95.19 85 PHE A C 1
ATOM 648 O O . PHE A 1 85 ? -9.123 -4.942 2.429 1.00 95.19 85 PHE A O 1
ATOM 655 N N . VAL A 1 86 ? -8.495 -4.719 0.284 1.00 95.38 86 VAL A N 1
ATOM 656 C CA . VAL A 1 86 ? -9.674 -3.920 -0.103 1.00 95.38 86 VAL A CA 1
ATOM 657 C C . VAL A 1 86 ? -10.973 -4.727 -0.196 1.00 95.38 86 VAL A C 1
ATOM 659 O O . VAL A 1 86 ? -12.044 -4.136 -0.229 1.00 95.38 86 VAL A O 1
ATOM 662 N N . GLN A 1 87 ? -10.901 -6.061 -0.258 1.00 91.69 87 GLN A N 1
ATOM 663 C CA . GLN A 1 87 ? -12.070 -6.954 -0.271 1.00 91.69 87 GLN A CA 1
ATOM 664 C C . GLN A 1 87 ? -12.547 -7.357 1.130 1.00 91.69 87 GLN A C 1
ATOM 666 O O . GLN A 1 87 ? -13.607 -7.959 1.253 1.00 91.69 87 GLN A O 1
ATOM 671 N N . SER A 1 88 ? -11.776 -7.060 2.178 1.00 70.06 88 SER A N 1
ATOM 672 C CA . SER A 1 88 ? -12.077 -7.476 3.558 1.00 70.06 88 SER A CA 1
ATOM 673 C C . SER A 1 88 ? -13.096 -6.569 4.278 1.00 70.06 88 SER A C 1
ATOM 675 O O . SER A 1 88 ? -13.126 -6.561 5.506 1.00 70.06 88 SER A O 1
ATOM 677 N N . SER A 1 89 ? -13.891 -5.799 3.523 1.00 54.81 89 SER A N 1
ATOM 678 C CA . SER A 1 89 ?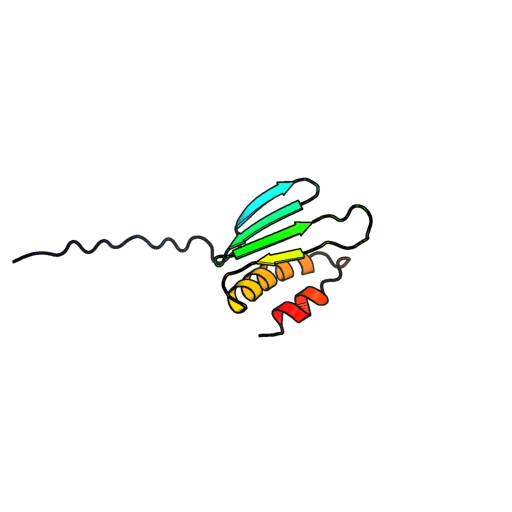 -14.922 -4.866 4.017 1.00 54.81 89 SER A CA 1
ATOM 679 C C . SER A 1 89 ? -16.238 -5.559 4.360 1.00 54.81 89 SER A C 1
ATOM 681 O O . SER A 1 89 ? -16.665 -6.431 3.571 1.00 54.81 89 SER A O 1
#

pLDDT: mean 82.41, std 17.68, range [39.84, 96.56]

Organism: Vitis vinifera (NCBI:txid29760)

InterPro domains:
  IPR036900 Alpha-D-phosphohexomutase, C-terminal domain superfamily [SSF55957] (32-73)
  IPR050060 Phosphoglucosamine mutase [PTHR42946] (23-86)

Foldseek 3Di:
DDDDPPPPDPPDPPDPAWDWPDDD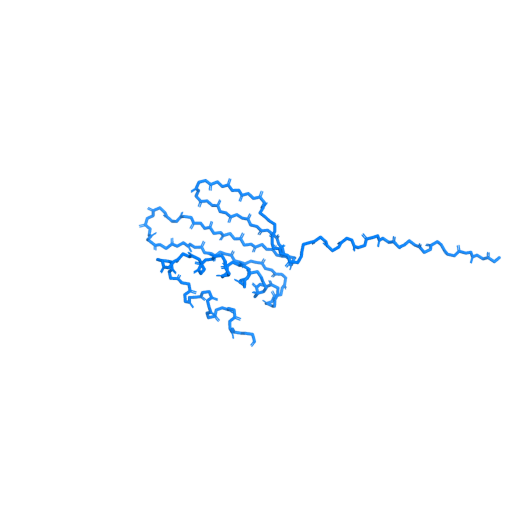PFWTKTDDLQWIKIWGHDPPDPAIDIDTDHPDLVSSLSNLVRVCVVVVVPVVHDCVVSVVSNVPD

Radius of gyration: 17.7 Å; chains: 1; bounding box: 51×51×32 Å